Protein AF-T1BF59-F1 (afdb_monomer_lite)

Structure (mmCIF, N/CA/C/O backbone):
data_AF-T1BF59-F1
#
_entry.id   AF-T1BF59-F1
#
loop_
_atom_site.group_PDB
_atom_site.id
_atom_site.type_symbol
_atom_site.label_atom_id
_atom_site.label_alt_id
_atom_site.label_comp_id
_atom_site.label_asym_id
_atom_site.label_entity_id
_atom_site.label_seq_id
_atom_site.pdbx_PDB_ins_code
_atom_site.Cartn_x
_atom_site.Cartn_y
_atom_site.Cartn_z
_atom_site.occupancy
_atom_site.B_iso_or_equiv
_atom_site.auth_seq_id
_atom_site.auth_comp_id
_atom_site.auth_asym_id
_atom_site.auth_atom_id
_atom_site.pdbx_PDB_model_num
ATOM 1 N N . ALA A 1 1 ? -4.505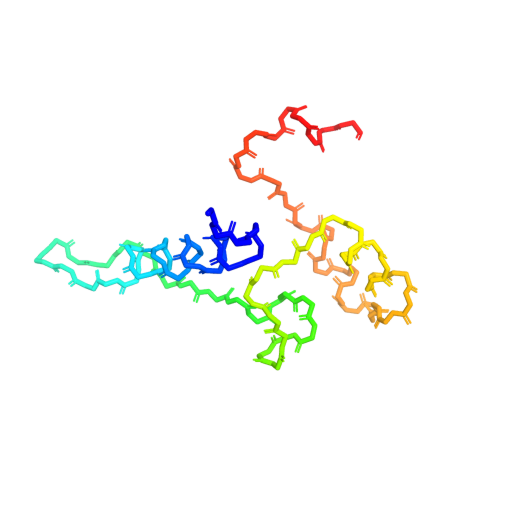 22.650 -9.107 1.00 83.50 1 ALA A N 1
ATOM 2 C CA . ALA A 1 1 ? -4.770 21.209 -8.911 1.00 83.50 1 ALA A CA 1
ATOM 3 C C . ALA A 1 1 ? -3.580 20.604 -8.172 1.00 83.50 1 ALA A C 1
ATOM 5 O O . ALA A 1 1 ? -2.483 21.113 -8.371 1.00 83.50 1 ALA A O 1
ATOM 6 N N . ILE A 1 2 ? -3.785 19.608 -7.305 1.00 95.25 2 ILE A N 1
ATOM 7 C CA . ILE A 1 2 ? -2.682 18.906 -6.618 1.00 95.25 2 ILE A CA 1
ATOM 8 C C . ILE A 1 2 ? -2.178 17.735 -7.469 1.00 95.25 2 ILE A C 1
ATOM 10 O O . ILE A 1 2 ? -2.909 17.253 -8.335 1.00 95.25 2 ILE A O 1
ATOM 14 N N . ALA A 1 3 ? -0.944 17.289 -7.235 1.00 96.94 3 ALA A N 1
ATOM 15 C CA . ALA A 1 3 ? -0.385 16.134 -7.933 1.00 96.94 3 ALA A CA 1
ATOM 16 C C . ALA A 1 3 ? -1.077 14.829 -7.495 1.00 96.94 3 ALA A C 1
ATOM 18 O O . ALA A 1 3 ? -1.498 14.697 -6.345 1.00 96.94 3 ALA A O 1
ATOM 19 N N . ASN A 1 4 ? -1.160 13.842 -8.396 1.00 96.38 4 ASN A N 1
ATOM 20 C CA . ASN A 1 4 ? -1.793 12.549 -8.100 1.00 96.38 4 ASN A CA 1
ATOM 21 C C . ASN A 1 4 ? -1.124 11.830 -6.923 1.00 96.38 4 ASN A C 1
ATOM 23 O O . ASN A 1 4 ? -1.813 11.305 -6.055 1.00 96.38 4 ASN A O 1
ATOM 27 N N . GLU A 1 5 ? 0.208 11.830 -6.875 1.00 95.50 5 GLU A N 1
ATOM 28 C CA . GLU A 1 5 ? 0.966 11.234 -5.772 1.00 95.50 5 GLU A CA 1
ATOM 29 C C . GLU A 1 5 ? 0.571 11.853 -4.425 1.00 95.50 5 GLU A C 1
ATOM 31 O O . GLU A 1 5 ? 0.202 11.141 -3.493 1.00 95.50 5 GLU A O 1
ATOM 36 N N . GLU A 1 6 ? 0.546 13.185 -4.351 1.00 96.94 6 GLU A N 1
ATOM 37 C CA . GLU A 1 6 ? 0.139 13.908 -3.147 1.00 96.94 6 GLU A CA 1
ATOM 38 C C . GLU A 1 6 ? -1.308 13.587 -2.748 1.00 96.94 6 GLU A C 1
ATOM 40 O O . GLU A 1 6 ? -1.593 13.347 -1.571 1.00 96.94 6 GLU A O 1
ATOM 45 N N . PHE A 1 7 ? -2.224 13.545 -3.719 1.00 98.31 7 PHE A N 1
ATOM 46 C CA . PHE A 1 7 ? -3.615 13.169 -3.480 1.00 98.31 7 PHE A CA 1
ATOM 47 C C . PHE A 1 7 ? -3.720 11.765 -2.870 1.00 98.31 7 PHE A C 1
ATOM 49 O O . PHE A 1 7 ? -4.370 11.590 -1.835 1.00 98.31 7 PHE A O 1
ATOM 56 N N . PHE A 1 8 ? -3.063 10.769 -3.469 1.00 98.12 8 PHE A N 1
ATOM 57 C CA . PHE A 1 8 ? -3.167 9.383 -3.018 1.00 98.12 8 PHE A CA 1
ATOM 58 C C . PHE A 1 8 ? -2.440 9.124 -1.696 1.00 98.12 8 PHE A C 1
ATOM 60 O O . PHE A 1 8 ? -2.939 8.338 -0.892 1.00 98.12 8 PHE A O 1
ATOM 67 N N . ILE A 1 9 ? -1.335 9.820 -1.409 1.00 97.81 9 ILE A N 1
ATOM 68 C CA . ILE A 1 9 ? -0.691 9.765 -0.088 1.00 97.81 9 ILE A CA 1
ATOM 69 C C . ILE A 1 9 ? -1.661 10.251 0.993 1.00 97.81 9 ILE A C 1
ATOM 71 O O . ILE A 1 9 ? -1.869 9.552 1.987 1.00 97.81 9 ILE A O 1
ATOM 75 N N . ARG A 1 10 ? -2.304 11.409 0.787 1.00 98.19 10 ARG A N 1
ATOM 7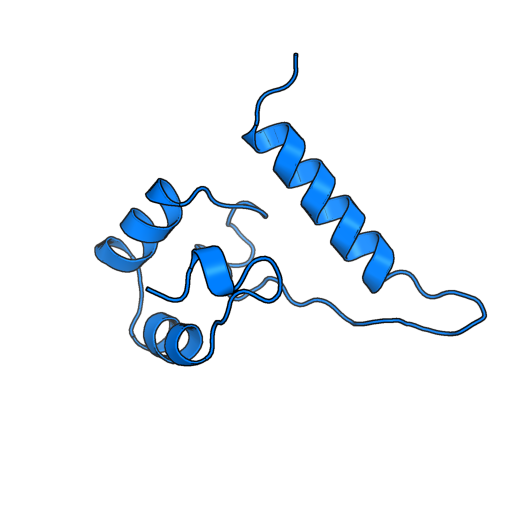6 C CA . ARG A 1 10 ? -3.287 11.952 1.740 1.00 98.19 10 ARG A CA 1
ATOM 77 C C . ARG A 1 10 ? -4.484 11.014 1.909 1.00 98.19 10 ARG A C 1
ATOM 79 O O . ARG A 1 10 ? -4.942 10.803 3.031 1.00 98.19 10 ARG A O 1
ATOM 86 N N . LEU A 1 11 ? -4.967 10.424 0.814 1.00 98.12 11 LEU A N 1
ATOM 87 C CA . LEU A 1 11 ? -6.057 9.449 0.844 1.00 98.12 11 LEU A CA 1
ATOM 88 C C . LEU A 1 11 ? -5.680 8.197 1.651 1.00 98.12 11 LEU A C 1
ATOM 90 O O . LEU A 1 11 ? -6.444 7.781 2.520 1.00 98.12 11 LEU A O 1
ATOM 94 N N . GLY A 1 12 ? -4.498 7.625 1.405 1.00 97.75 12 GLY A N 1
ATOM 95 C CA . GLY A 1 12 ? -4.001 6.449 2.122 1.00 97.75 12 GLY A CA 1
ATOM 96 C C . GLY A 1 12 ? -3.838 6.704 3.621 1.00 97.75 12 GLY A C 1
ATOM 97 O O . GLY A 1 12 ? -4.290 5.902 4.435 1.00 97.75 12 GLY A O 1
ATOM 98 N N . GLN A 1 13 ? -3.275 7.855 3.998 1.00 98.25 13 GLN A N 1
ATOM 99 C CA . GLN A 1 13 ? -3.162 8.273 5.401 1.00 98.25 13 GLN A CA 1
ATOM 100 C C . GLN A 1 13 ? -4.537 8.417 6.067 1.00 98.25 13 GLN A C 1
ATOM 102 O O . GLN A 1 13 ? -4.730 7.968 7.198 1.00 98.25 13 GLN A O 1
ATOM 107 N N . GLY A 1 14 ? -5.504 9.014 5.363 1.00 98.38 14 GLY A N 1
ATOM 108 C CA . GLY A 1 14 ? -6.882 9.142 5.836 1.00 98.38 14 GLY A CA 1
ATOM 109 C C . GLY A 1 14 ? -7.558 7.788 6.052 1.00 98.38 14 GLY A C 1
ATOM 110 O O . GLY A 1 14 ? -8.202 7.589 7.081 1.00 98.38 14 GLY A O 1
ATOM 111 N N . LEU A 1 15 ? -7.366 6.845 5.126 1.00 97.56 15 LEU A N 1
ATOM 112 C CA . LEU A 1 15 ? -7.907 5.489 5.230 1.00 97.56 15 LEU A CA 1
ATOM 113 C C . LEU A 1 15 ? -7.310 4.722 6.415 1.00 97.56 15 LEU A C 1
ATOM 115 O O . LEU A 1 15 ? -8.060 4.138 7.193 1.00 97.56 15 LEU A O 1
ATOM 119 N N . ILE A 1 16 ? -5.986 4.760 6.588 1.00 97.94 16 ILE A N 1
ATOM 120 C CA . ILE A 1 16 ? -5.314 4.129 7.735 1.00 97.94 16 ILE A CA 1
ATOM 121 C C . ILE A 1 16 ? -5.864 4.705 9.033 1.00 97.94 16 ILE A C 1
ATOM 123 O O . ILE A 1 16 ? -6.326 3.958 9.889 1.00 97.94 16 ILE A O 1
ATOM 127 N N . LYS A 1 17 ? -5.920 6.036 9.145 1.00 97.94 17 LYS A N 1
ATOM 128 C CA . LYS A 1 17 ? -6.474 6.696 10.328 1.00 97.94 17 LYS A CA 1
ATOM 129 C C . LYS A 1 17 ? -7.912 6.256 10.604 1.00 97.94 17 LYS A C 1
ATOM 131 O O . LYS A 1 17 ? -8.244 6.005 11.758 1.00 97.94 17 LYS A O 1
ATOM 136 N N . LEU A 1 18 ? -8.758 6.158 9.581 1.00 97.50 18 LEU A N 1
ATOM 137 C CA . LEU A 1 18 ? -10.152 5.738 9.739 1.00 97.50 18 LEU A CA 1
ATOM 138 C C . LEU A 1 18 ? -10.269 4.311 10.295 1.00 97.50 18 LEU A C 1
ATOM 140 O O . LEU A 1 18 ? -11.132 4.053 11.129 1.00 97.50 18 LEU A O 1
ATOM 144 N N . LEU A 1 19 ? -9.401 3.402 9.852 1.00 97.06 19 LEU A N 1
ATOM 145 C CA . LEU A 1 19 ? -9.395 2.006 10.294 1.00 97.06 19 LEU A CA 1
ATOM 146 C C . LEU A 1 19 ? -8.768 1.834 11.686 1.00 97.06 19 LEU A C 1
ATOM 148 O O . LEU A 1 19 ? -9.261 1.039 12.490 1.00 97.06 19 LEU A O 1
ATOM 152 N N . GLU A 1 20 ? -7.708 2.590 11.973 1.00 97.31 20 GLU A N 1
ATOM 153 C CA . GLU A 1 20 ? -6.879 2.415 13.167 1.00 97.31 20 GLU A CA 1
ATOM 154 C C . GLU A 1 20 ? -7.278 3.282 14.365 1.00 97.31 20 GLU A C 1
ATOM 156 O O . GLU A 1 20 ? -6.797 3.047 15.472 1.00 97.31 20 GLU A O 1
ATOM 161 N N . THR A 1 21 ? -8.121 4.302 14.183 1.00 97.25 21 THR A N 1
ATOM 162 C CA . THR A 1 21 ? -8.518 5.184 15.292 1.00 97.25 21 THR A CA 1
ATOM 163 C C . THR A 1 21 ? -9.504 4.456 16.210 1.00 97.25 21 THR A C 1
ATOM 165 O O . THR A 1 21 ? -10.605 4.125 15.762 1.00 97.25 21 THR A O 1
ATOM 168 N N . PRO A 1 22 ? -9.178 4.240 17.500 1.00 97.12 22 PRO A N 1
ATOM 169 C CA . PRO A 1 22 ? -10.132 3.684 18.448 1.00 97.12 22 PRO A CA 1
ATOM 170 C C . PRO A 1 22 ? -11.298 4.648 18.662 1.00 97.12 22 PRO A C 1
ATOM 172 O O . PRO A 1 22 ? -11.111 5.849 18.867 1.00 97.12 22 PRO A O 1
ATOM 175 N N . THR A 1 23 ? -12.507 4.107 18.651 1.00 97.00 23 THR A N 1
ATOM 176 C CA . THR A 1 23 ? -13.741 4.829 18.964 1.00 97.00 23 THR A CA 1
ATOM 177 C C . THR A 1 23 ? -14.377 4.251 20.227 1.00 97.00 23 THR A C 1
ATOM 179 O O . THR A 1 23 ? -13.874 3.285 20.804 1.00 97.00 23 THR A O 1
ATOM 182 N N . ARG A 1 24 ? -15.518 4.807 20.655 1.00 97.81 24 ARG A N 1
ATOM 183 C CA . ARG A 1 24 ? -16.327 4.215 21.737 1.00 97.81 24 ARG A CA 1
ATOM 184 C C . ARG A 1 24 ? -16.764 2.775 21.433 1.00 97.81 24 ARG A C 1
ATOM 186 O O . ARG A 1 24 ? -17.000 2.011 22.359 1.00 97.81 24 ARG A O 1
ATOM 193 N N . ASP A 1 25 ? -16.849 2.432 20.147 1.00 96.88 25 ASP A N 1
ATOM 194 C CA . ASP A 1 25 ? -17.270 1.124 19.648 1.00 96.88 25 ASP A CA 1
ATOM 195 C C . ASP A 1 25 ? -16.066 0.178 19.441 1.00 96.88 25 ASP A C 1
ATOM 197 O O . ASP A 1 25 ? -16.217 -0.948 18.973 1.00 96.88 25 ASP A O 1
ATOM 201 N N . GLY A 1 26 ? -14.856 0.616 19.814 1.00 95.12 26 GLY A N 1
ATOM 202 C CA . GLY A 1 26 ? -13.615 -0.138 19.673 1.00 95.12 26 GLY A CA 1
ATOM 203 C C . GLY A 1 26 ? -12.812 0.241 18.428 1.00 95.12 26 GLY A C 1
ATOM 204 O O . GLY A 1 26 ? -12.901 1.361 17.918 1.00 95.12 26 GLY A O 1
ATOM 205 N N . LEU A 1 27 ? -11.971 -0.692 17.982 1.00 95.38 27 LEU A N 1
ATOM 206 C CA . LEU A 1 27 ? -11.063 -0.546 16.845 1.00 95.38 27 LEU A CA 1
ATOM 207 C C . LEU A 1 27 ? -11.598 -1.327 15.643 1.00 95.38 27 LEU A C 1
ATOM 209 O O . LEU A 1 27 ? -12.014 -2.471 15.809 1.00 95.38 27 LEU A O 1
ATOM 213 N N . THR A 1 28 ? -11.509 -0.756 14.438 1.00 96.75 28 THR A N 1
ATOM 214 C CA . THR A 1 28 ? -11.863 -1.497 13.218 1.00 96.75 28 THR A CA 1
ATOM 215 C C . THR A 1 28 ? -10.770 -2.509 12.888 1.00 96.75 28 THR A C 1
ATOM 217 O O . THR A 1 28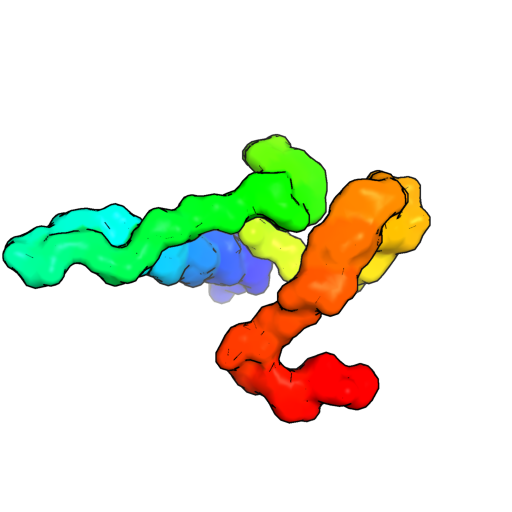 ? -10.995 -3.715 12.961 1.00 96.75 28 THR A O 1
ATOM 220 N N . LEU A 1 29 ? -9.569 -2.031 12.545 1.00 96.94 29 LEU A N 1
ATOM 221 C CA . LEU A 1 29 ? -8.425 -2.868 12.188 1.00 96.94 29 LEU A CA 1
ATOM 222 C C . LEU A 1 29 ? -7.122 -2.173 12.582 1.00 96.94 29 LEU A C 1
ATOM 224 O O . LEU A 1 29 ? -7.012 -0.956 12.492 1.00 96.94 29 LEU A O 1
ATOM 228 N N . ARG A 1 30 ? -6.109 -2.961 12.951 1.00 97.38 30 ARG A N 1
ATOM 229 C CA . ARG A 1 30 ? -4.714 -2.501 12.919 1.00 97.38 30 ARG A CA 1
ATOM 230 C C . ARG A 1 30 ? -4.197 -2.714 11.505 1.00 97.38 30 ARG A C 1
ATOM 232 O O . ARG A 1 30 ? -4.369 -3.805 10.960 1.00 97.38 30 ARG A O 1
ATOM 239 N N . VAL A 1 31 ? -3.589 -1.697 10.919 1.00 97.00 31 VAL A N 1
ATOM 240 C CA . VAL A 1 31 ? -3.125 -1.703 9.537 1.00 97.00 31 VAL A CA 1
ATOM 241 C C . VAL A 1 31 ? -1.603 -1.763 9.528 1.00 97.00 31 VAL A C 1
ATOM 243 O O . VAL A 1 31 ? -0.916 -0.945 10.127 1.00 97.00 31 VAL A O 1
ATOM 246 N N . ASP A 1 32 ? -1.059 -2.751 8.827 1.00 97.00 32 ASP A N 1
ATOM 247 C CA . ASP A 1 32 ? 0.382 -2.923 8.686 1.00 97.00 32 ASP A CA 1
ATOM 248 C C . ASP A 1 32 ? 0.793 -2.722 7.229 1.00 97.00 32 ASP A C 1
ATOM 250 O O . ASP A 1 32 ? 0.434 -3.504 6.349 1.00 97.00 32 ASP A O 1
ATOM 254 N N . MET A 1 33 ? 1.557 -1.659 6.981 1.00 97.00 33 MET A N 1
ATOM 255 C CA . MET A 1 33 ? 1.988 -1.259 5.641 1.00 97.00 33 MET A CA 1
ATOM 256 C C . MET A 1 33 ? 3.418 -1.711 5.314 1.00 97.00 33 MET A C 1
ATOM 258 O O . MET A 1 33 ? 3.980 -1.270 4.310 1.00 97.00 33 MET A O 1
ATOM 262 N N . ARG A 1 34 ? 4.050 -2.557 6.139 1.00 96.75 34 ARG A N 1
ATOM 263 C CA . ARG A 1 34 ? 5.480 -2.908 6.004 1.00 96.75 34 ARG A CA 1
ATOM 264 C C . ARG A 1 34 ? 5.812 -3.793 4.802 1.00 96.75 34 ARG A C 1
ATOM 266 O O . ARG A 1 34 ? 6.977 -3.888 4.438 1.00 96.75 34 ARG A O 1
ATOM 273 N N . LEU A 1 35 ? 4.810 -4.404 4.169 1.00 96.38 35 LEU A N 1
ATOM 274 C CA . LEU A 1 35 ? 4.979 -5.201 2.944 1.00 96.38 35 LEU A CA 1
ATOM 275 C C . LEU A 1 35 ? 5.009 -4.363 1.651 1.00 96.38 35 LEU A C 1
ATOM 277 O O . LEU A 1 35 ? 5.191 -4.922 0.570 1.00 96.38 35 LEU A O 1
ATOM 281 N N . ARG A 1 36 ? 4.816 -3.038 1.729 1.00 96.69 36 ARG A N 1
ATOM 282 C CA . ARG A 1 36 ? 4.914 -2.153 0.557 1.00 96.69 36 ARG A CA 1
ATOM 283 C C . ARG A 1 36 ? 6.363 -2.062 0.043 1.00 96.69 36 ARG A C 1
ATOM 285 O O . ARG A 1 36 ? 7.286 -2.291 0.829 1.00 96.69 36 ARG A O 1
ATOM 292 N N . PRO A 1 37 ? 6.585 -1.689 -1.232 1.00 97.00 37 PRO A N 1
ATOM 293 C CA . PRO A 1 37 ? 7.924 -1.452 -1.770 1.00 97.00 37 PRO A CA 1
ATOM 294 C C . PRO A 1 37 ? 8.794 -0.583 -0.858 1.00 97.00 37 PRO A C 1
ATOM 296 O O . PRO A 1 37 ? 8.336 0.444 -0.361 1.00 97.00 37 PRO A O 1
ATOM 299 N N . PHE A 1 38 ? 10.041 -1.006 -0.634 1.00 96.06 38 PHE A N 1
ATOM 300 C CA . PHE A 1 38 ? 11.003 -0.369 0.280 1.00 96.06 38 PHE A CA 1
ATOM 301 C C . PHE A 1 38 ? 10.579 -0.308 1.764 1.00 96.06 38 PHE A C 1
ATOM 303 O O . PHE A 1 38 ? 11.249 0.342 2.571 1.00 96.06 38 PHE A O 1
ATOM 310 N N . GLY A 1 39 ? 9.510 -1.008 2.157 1.00 95.56 39 GLY A N 1
ATOM 311 C CA . GLY A 1 39 ? 9.046 -1.100 3.541 1.00 95.56 39 GLY A CA 1
ATOM 312 C C . GLY A 1 39 ? 8.798 0.271 4.172 1.00 95.56 39 GLY A C 1
ATOM 313 O O . GLY A 1 39 ? 8.219 1.158 3.549 1.00 95.56 39 GLY A O 1
ATOM 314 N N . ASP A 1 40 ? 9.256 0.460 5.412 1.00 95.31 40 ASP A N 1
ATOM 315 C CA . ASP A 1 40 ? 9.043 1.700 6.171 1.00 95.31 40 ASP A CA 1
ATOM 316 C C . ASP A 1 40 ? 9.723 2.935 5.570 1.00 95.31 40 ASP A C 1
ATOM 318 O O . ASP A 1 40 ? 9.245 4.050 5.774 1.00 95.31 40 ASP A O 1
ATOM 322 N N . SER A 1 41 ? 10.789 2.743 4.791 1.00 94.50 41 SER A N 1
ATOM 323 C CA . SER A 1 41 ? 11.487 3.824 4.088 1.00 94.50 41 SER A CA 1
ATOM 324 C C . SER A 1 41 ? 10.832 4.198 2.755 1.00 94.50 41 SER A C 1
ATOM 326 O O . SER A 1 41 ? 11.202 5.209 2.163 1.00 94.50 41 SER A O 1
ATOM 328 N N . GLY A 1 42 ? 9.880 3.393 2.275 1.00 94.50 42 GLY A N 1
ATOM 329 C CA . GLY A 1 42 ? 9.171 3.620 1.022 1.00 94.50 42 GLY A CA 1
ATOM 330 C C . GLY A 1 42 ? 7.969 4.556 1.149 1.00 94.50 42 GLY A C 1
ATOM 331 O O . GLY A 1 42 ? 7.389 4.687 2.240 1.00 94.50 42 GLY A O 1
ATOM 332 N N . PRO A 1 43 ? 7.539 5.166 0.026 1.00 95.81 43 PRO A N 1
ATOM 333 C CA . PRO A 1 43 ? 6.319 5.959 -0.007 1.00 95.81 43 PRO A CA 1
ATOM 334 C C . PRO A 1 43 ? 5.115 5.101 0.396 1.00 95.81 43 PRO A C 1
ATOM 336 O O . PRO A 1 43 ? 5.098 3.883 0.215 1.00 95.81 43 PRO A O 1
ATOM 339 N N . LEU A 1 44 ? 4.088 5.737 0.964 1.00 97.69 44 LEU A N 1
ATOM 340 C CA . LEU A 1 44 ? 2.891 5.022 1.414 1.00 97.69 44 LEU A CA 1
ATOM 341 C C . LEU A 1 44 ? 2.105 4.406 0.247 1.00 97.69 44 LEU A C 1
ATOM 343 O O . LEU A 1 44 ? 1.495 3.349 0.397 1.00 97.69 44 LEU A O 1
ATOM 347 N N . VAL A 1 45 ? 2.114 5.084 -0.900 1.00 97.38 45 VAL A N 1
ATOM 348 C CA . VAL A 1 45 ? 1.434 4.671 -2.126 1.00 97.38 45 VAL A CA 1
ATOM 349 C C . VAL A 1 45 ? 2.463 4.598 -3.243 1.00 97.38 45 VAL A C 1
ATOM 351 O O . VAL A 1 45 ? 3.377 5.416 -3.296 1.00 97.38 45 VAL A O 1
ATOM 354 N N . THR A 1 46 ? 2.299 3.631 -4.139 1.00 96.00 46 THR A N 1
ATOM 355 C CA . THR A 1 46 ? 3.141 3.472 -5.323 1.00 96.00 46 THR A CA 1
ATOM 356 C C . THR A 1 46 ? 2.268 3.444 -6.575 1.00 96.00 46 THR A C 1
ATOM 358 O O . THR A 1 46 ? 1.115 3.007 -6.522 1.00 96.00 46 THR A O 1
ATOM 361 N N . SER A 1 47 ? 2.791 3.932 -7.698 1.00 96.25 47 SER A N 1
ATOM 362 C CA . SER A 1 47 ? 2.116 3.800 -8.992 1.00 96.25 47 SER A CA 1
ATOM 363 C C . SER A 1 47 ? 2.276 2.378 -9.535 1.00 96.25 47 SER A C 1
ATOM 365 O O . SER A 1 47 ? 3.163 1.642 -9.108 1.00 96.25 47 SER A O 1
ATOM 367 N N . PHE A 1 48 ? 1.450 1.988 -10.510 1.00 94.81 48 PHE A N 1
ATOM 368 C CA . PHE A 1 48 ? 1.591 0.673 -11.144 1.00 94.81 48 PHE A CA 1
ATOM 369 C C . PHE A 1 48 ? 2.957 0.489 -11.812 1.00 94.81 48 PHE A C 1
ATOM 371 O O . PHE A 1 48 ? 3.606 -0.519 -11.561 1.00 94.81 48 PHE A O 1
ATOM 378 N N . ALA A 1 49 ? 3.424 1.488 -12.568 1.00 96.50 49 ALA A N 1
ATOM 379 C CA . ALA A 1 49 ? 4.741 1.442 -13.202 1.00 96.50 49 ALA A CA 1
ATOM 380 C C . ALA A 1 49 ? 5.869 1.277 -12.167 1.00 96.50 49 ALA A C 1
ATOM 382 O O . ALA A 1 49 ? 6.723 0.412 -12.311 1.00 96.50 49 ALA A O 1
ATOM 383 N N . ALA A 1 50 ? 5.825 2.036 -11.064 1.00 96.44 50 ALA A N 1
ATOM 384 C CA . ALA A 1 50 ? 6.836 1.927 -10.012 1.00 96.44 50 ALA A CA 1
ATOM 385 C C . ALA A 1 50 ? 6.783 0.581 -9.265 1.00 96.44 50 ALA A C 1
ATOM 387 O O . ALA A 1 50 ? 7.818 0.079 -8.830 1.00 96.44 50 ALA A O 1
ATOM 388 N N . LEU A 1 51 ? 5.593 -0.010 -9.094 1.00 95.44 51 LEU A N 1
ATOM 389 C CA . LEU A 1 51 ? 5.447 -1.345 -8.509 1.00 95.44 51 LEU A CA 1
ATOM 390 C C . LEU A 1 51 ? 6.050 -2.428 -9.410 1.00 95.44 51 LEU A C 1
ATOM 392 O O . LEU A 1 51 ? 6.749 -3.308 -8.909 1.00 95.44 51 LEU A O 1
ATOM 396 N N . GLU A 1 52 ? 5.782 -2.359 -10.714 1.00 94.94 52 GLU A N 1
ATOM 397 C CA . GLU A 1 52 ? 6.321 -3.285 -11.711 1.00 94.94 52 GLU A CA 1
ATOM 398 C C . GLU A 1 52 ? 7.854 -3.227 -11.737 1.00 94.94 52 GLU A C 1
ATOM 400 O O . GLU A 1 52 ? 8.513 -4.253 -11.542 1.00 94.94 52 GLU A O 1
ATOM 405 N N . ASP A 1 53 ? 8.412 -2.016 -11.830 1.00 97.62 53 ASP A N 1
ATOM 406 C CA . ASP A 1 53 ? 9.857 -1.784 -11.776 1.00 97.62 53 ASP A CA 1
ATOM 407 C C . ASP A 1 53 ? 10.463 -2.313 -10.468 1.00 97.62 53 ASP A C 1
ATOM 409 O O . ASP A 1 53 ? 11.497 -2.984 -10.478 1.00 97.62 53 ASP A O 1
ATOM 413 N N . TYR A 1 54 ? 9.810 -2.070 -9.325 1.00 97.38 54 TYR A N 1
ATOM 414 C CA . TYR A 1 54 ? 10.292 -2.547 -8.030 1.00 97.38 54 TYR A CA 1
ATOM 415 C C . TYR A 1 54 ? 10.362 -4.075 -7.962 1.00 97.38 54 TYR A C 1
ATOM 417 O O . TYR A 1 54 ? 11.384 -4.628 -7.552 1.00 97.38 54 TYR A O 1
ATOM 425 N N . LEU A 1 55 ? 9.297 -4.776 -8.355 1.00 94.50 55 LEU A N 1
ATOM 426 C CA . LEU A 1 55 ? 9.251 -6.239 -8.277 1.00 94.50 55 LEU A CA 1
ATOM 427 C C . LEU A 1 55 ? 10.260 -6.901 -9.224 1.00 94.50 55 LEU A C 1
ATOM 429 O O . LEU A 1 55 ? 10.849 -7.931 -8.867 1.00 94.50 55 LEU A O 1
ATOM 433 N N . ALA A 1 56 ? 10.482 -6.300 -10.395 1.00 96.12 56 ALA A N 1
ATOM 434 C CA . ALA A 1 56 ? 11.454 -6.769 -11.373 1.00 96.12 56 ALA A CA 1
ATOM 435 C C . ALA A 1 56 ? 12.902 -6.521 -10.921 1.00 96.12 56 ALA A C 1
ATOM 437 O O . ALA A 1 56 ? 13.715 -7.445 -10.939 1.00 96.12 56 ALA A O 1
ATOM 438 N N . LEU A 1 57 ? 13.225 -5.295 -10.494 1.00 97.69 57 LEU A N 1
ATOM 439 C CA . LEU A 1 57 ? 14.606 -4.862 -10.247 1.00 97.69 57 LEU A CA 1
ATOM 440 C C . LEU A 1 57 ? 15.086 -5.098 -8.809 1.00 97.69 57 LEU A C 1
ATOM 442 O O . LEU A 1 57 ? 16.276 -5.314 -8.584 1.00 97.69 57 LEU A O 1
ATOM 446 N N . HIS A 1 58 ? 14.183 -5.041 -7.830 1.00 96.44 58 HIS A N 1
ATOM 447 C CA . HIS A 1 58 ? 14.529 -5.032 -6.403 1.00 96.44 58 HIS A CA 1
ATOM 448 C C . HIS A 1 58 ? 13.829 -6.115 -5.582 1.00 96.44 58 HIS A C 1
ATOM 450 O O . HIS A 1 58 ? 14.265 -6.401 -4.465 1.00 96.44 58 HIS A O 1
ATOM 456 N N . GLY A 1 59 ? 12.769 -6.729 -6.114 1.00 95.38 59 GLY A N 1
ATOM 457 C CA . GLY A 1 59 ? 11.994 -7.742 -5.410 1.00 95.38 59 GLY A CA 1
ATOM 458 C C . GLY A 1 59 ? 12.876 -8.891 -4.921 1.00 95.38 59 GLY A C 1
ATOM 459 O O . GLY A 1 59 ? 13.610 -9.510 -5.696 1.00 95.38 59 GLY A O 1
ATOM 460 N N . ARG A 1 60 ? 12.802 -9.196 -3.626 1.00 96.06 60 ARG A N 1
ATOM 461 C CA . ARG A 1 60 ? 13.431 -10.387 -3.042 1.00 96.06 60 ARG A CA 1
ATOM 462 C C . ARG A 1 60 ? 12.466 -11.565 -3.064 1.00 96.06 60 ARG A C 1
ATOM 464 O O . ARG A 1 60 ? 11.252 -11.383 -3.102 1.00 96.06 60 ARG A O 1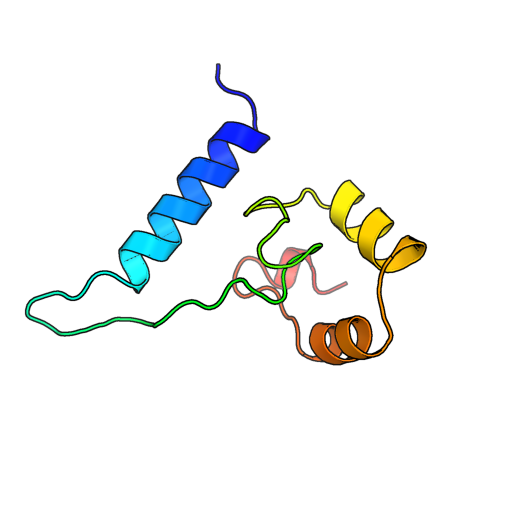
ATOM 471 N N . ASP A 1 61 ? 12.990 -12.781 -2.977 1.00 96.88 61 ASP A N 1
ATOM 472 C CA . ASP A 1 61 ? 12.165 -13.995 -3.075 1.00 96.88 61 ASP A CA 1
ATOM 473 C C . ASP A 1 61 ? 11.084 -14.076 -1.997 1.00 96.88 61 ASP A C 1
ATOM 475 O O . ASP A 1 61 ? 9.957 -14.485 -2.271 1.00 96.88 61 ASP A O 1
ATOM 479 N N . TRP A 1 62 ? 11.389 -13.608 -0.785 1.00 96.50 62 TRP A N 1
ATOM 480 C CA . TRP A 1 62 ? 10.395 -13.547 0.283 1.00 96.50 62 TRP A CA 1
ATOM 481 C C . TRP A 1 62 ? 9.272 -12.543 -0.026 1.00 96.50 62 TRP A C 1
ATOM 483 O O . TRP A 1 62 ? 8.121 -12.793 0.329 1.00 96.50 62 TRP A O 1
ATOM 493 N N . GLU A 1 63 ? 9.576 -11.435 -0.713 1.00 95.94 63 GLU A N 1
ATOM 494 C CA . GLU A 1 63 ? 8.572 -10.453 -1.138 1.00 95.94 63 GLU A CA 1
ATOM 495 C C . GLU A 1 63 ? 7.685 -11.079 -2.207 1.00 95.94 63 GLU A C 1
ATOM 497 O O . GLU A 1 63 ? 6.466 -11.065 -2.068 1.00 95.94 63 GLU A O 1
ATOM 502 N N . ARG A 1 64 ? 8.281 -11.731 -3.214 1.00 93.88 64 ARG A N 1
ATOM 503 C CA . ARG A 1 64 ? 7.534 -12.467 -4.248 1.00 93.88 64 ARG A CA 1
ATOM 504 C C . ARG A 1 64 ? 6.595 -13.501 -3.634 1.00 93.88 64 ARG A C 1
ATOM 506 O O . ARG A 1 64 ? 5.429 -13.558 -4.011 1.00 93.88 64 ARG A O 1
ATOM 513 N N . TYR A 1 65 ? 7.070 -14.262 -2.648 1.00 96.75 65 TYR A N 1
ATOM 514 C CA . TYR A 1 65 ? 6.238 -15.214 -1.914 1.00 96.75 65 TYR A CA 1
ATOM 515 C C . TYR A 1 65 ? 5.068 -14.530 -1.191 1.00 96.75 65 TYR A C 1
ATOM 517 O O . TYR A 1 65 ? 3.937 -15.011 -1.264 1.00 96.75 65 TYR A O 1
ATOM 525 N N . ALA A 1 66 ? 5.299 -13.387 -0.537 1.00 96.25 66 ALA A N 1
ATOM 526 C CA . ALA A 1 66 ? 4.223 -12.610 0.077 1.00 96.25 66 ALA A CA 1
ATOM 527 C C . ALA A 1 66 ? 3.198 -12.121 -0.966 1.00 96.25 66 ALA A C 1
ATOM 529 O O . ALA A 1 66 ? 1.991 -12.211 -0.729 1.00 96.25 66 ALA A O 1
ATOM 530 N N . TYR A 1 67 ? 3.657 -11.683 -2.144 1.00 92.62 67 TYR A N 1
ATOM 531 C CA . TYR A 1 67 ? 2.793 -11.219 -3.235 1.00 92.62 67 TYR A CA 1
ATOM 532 C C . TYR A 1 67 ? 1.907 -12.317 -3.836 1.00 92.62 67 TYR A C 1
ATOM 534 O O . TYR A 1 67 ? 0.819 -11.999 -4.303 1.00 92.62 67 TYR A O 1
ATOM 542 N N . VAL A 1 68 ? 2.261 -13.604 -3.728 1.00 94.12 68 VAL A N 1
ATOM 543 C CA . VAL A 1 68 ? 1.357 -14.714 -4.116 1.00 94.12 68 VAL A CA 1
ATOM 544 C C . VAL A 1 68 ? 0.035 -14.676 -3.333 1.00 94.12 68 VAL A C 1
ATOM 546 O O . VAL A 1 68 ? -0.992 -15.167 -3.798 1.00 94.12 68 VAL A O 1
ATOM 549 N N . LYS A 1 69 ? 0.034 -14.097 -2.126 1.00 95.38 69 LYS A N 1
ATOM 550 C CA . LYS A 1 69 ? -1.169 -13.935 -1.295 1.00 95.38 69 LYS A CA 1
ATOM 551 C C . LYS A 1 69 ? -1.857 -12.584 -1.491 1.00 95.38 69 LYS A C 1
ATOM 553 O O . LYS A 1 69 ? -2.947 -12.395 -0.945 1.00 95.38 69 LYS A O 1
ATOM 558 N N . ALA A 1 70 ? -1.238 -11.656 -2.219 1.00 93.88 70 ALA A N 1
ATOM 559 C CA . ALA A 1 70 ? -1.809 -10.345 -2.471 1.00 93.88 70 ALA A CA 1
ATOM 560 C C . ALA A 1 70 ? -3.017 -10.468 -3.408 1.00 93.88 70 ALA A C 1
ATOM 562 O O . ALA A 1 70 ? -3.019 -11.239 -4.363 1.00 93.88 70 ALA A O 1
ATOM 563 N N . ARG A 1 71 ? -4.064 -9.698 -3.115 1.00 93.56 71 ARG A N 1
ATOM 564 C CA . ARG A 1 71 ? -5.260 -9.584 -3.951 1.00 93.56 71 ARG A CA 1
ATOM 565 C C . ARG A 1 71 ? -5.831 -8.183 -3.829 1.00 93.56 71 ARG A C 1
ATOM 567 O O . ARG A 1 71 ? -5.830 -7.615 -2.734 1.00 93.56 71 ARG A O 1
ATOM 574 N N . ALA A 1 72 ? -6.346 -7.647 -4.929 1.00 93.81 72 ALA A N 1
ATOM 575 C CA . ALA A 1 72 ? -7.106 -6.409 -4.890 1.00 93.81 72 ALA A CA 1
ATOM 576 C C . ALA A 1 72 ? -8.372 -6.620 -4.040 1.00 93.81 72 ALA A C 1
ATOM 578 O O . ALA A 1 72 ? -9.141 -7.552 -4.266 1.00 93.81 72 ALA A O 1
ATOM 579 N N . VAL A 1 73 ? -8.562 -5.779 -3.020 1.00 93.25 73 VAL A N 1
ATOM 580 C CA . VAL A 1 73 ? -9.751 -5.828 -2.146 1.00 93.25 73 VAL A CA 1
ATOM 581 C C . VAL A 1 73 ? -10.919 -5.061 -2.770 1.00 93.25 73 VAL A C 1
ATOM 583 O O . VAL A 1 73 ? -12.078 -5.397 -2.545 1.00 93.25 73 VAL A O 1
ATOM 586 N N . THR A 1 74 ? -10.616 -4.046 -3.577 1.00 92.25 74 THR A N 1
ATOM 587 C CA . THR A 1 74 ? -11.578 -3.240 -4.330 1.00 92.25 74 THR A CA 1
ATOM 588 C C . THR A 1 74 ? -11.298 -3.371 -5.823 1.00 92.25 74 THR A C 1
ATOM 590 O O . THR A 1 74 ? -10.149 -3.561 -6.216 1.00 92.25 74 THR A O 1
ATOM 593 N N . ALA A 1 75 ? -12.348 -3.278 -6.649 1.00 91.00 75 ALA A N 1
ATOM 594 C CA . ALA A 1 75 ? -12.255 -3.393 -8.110 1.00 91.00 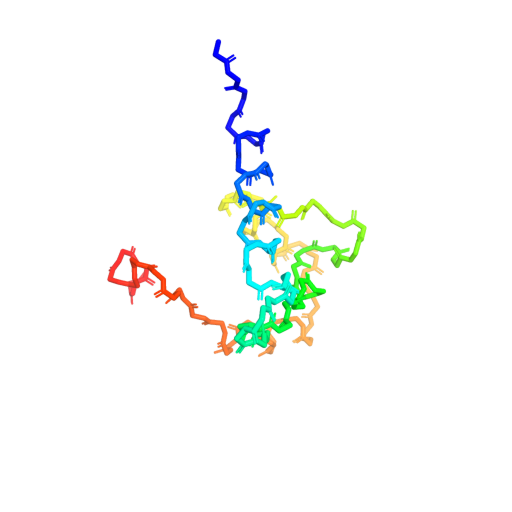75 ALA A CA 1
ATOM 595 C C . ALA A 1 75 ? -11.456 -4.627 -8.577 1.00 91.00 75 ALA A C 1
ATOM 597 O O . ALA A 1 75 ? -10.642 -4.535 -9.490 1.00 91.00 75 ALA A O 1
ATOM 598 N N . ALA A 1 76 ? -11.632 -5.772 -7.908 1.00 89.00 76 ALA A N 1
ATOM 599 C CA . ALA A 1 76 ? -10.858 -6.979 -8.193 1.00 89.00 76 ALA A CA 1
ATOM 600 C C . ALA A 1 76 ? -11.045 -7.469 -9.636 1.00 89.00 76 ALA A C 1
ATOM 602 O O . ALA A 1 76 ? -10.095 -7.942 -10.244 1.00 89.00 76 ALA A O 1
ATOM 603 N N . ASP A 1 77 ? -12.239 -7.280 -10.193 1.00 91.50 77 ASP A N 1
ATOM 604 C CA . ASP A 1 77 ? -12.591 -7.536 -11.591 1.00 91.50 77 ASP A CA 1
ATOM 605 C C . ASP A 1 77 ? -11.726 -6.750 -12.584 1.00 91.50 77 ASP A C 1
ATOM 607 O O . ASP A 1 77 ? -11.402 -7.256 -13.650 1.00 91.50 77 ASP A O 1
ATOM 611 N N . ARG A 1 78 ? -11.280 -5.544 -12.218 1.00 88.56 78 ARG A N 1
ATOM 612 C CA . ARG A 1 78 ? -10.377 -4.735 -13.048 1.00 88.56 78 ARG A CA 1
ATOM 613 C C . ARG A 1 78 ? -8.965 -5.324 -13.150 1.00 88.56 78 ARG A C 1
ATOM 615 O O . ARG A 1 78 ? -8.222 -4.943 -14.049 1.00 88.56 78 ARG A O 1
ATOM 622 N N . PHE A 1 79 ? -8.582 -6.184 -12.209 1.00 81.00 79 PHE A N 1
ATOM 623 C CA . PHE A 1 79 ? -7.223 -6.715 -12.057 1.00 81.00 79 PHE A CA 1
ATOM 624 C C . PHE A 1 79 ? -7.192 -8.251 -12.039 1.00 81.00 79 PHE A C 1
ATOM 626 O O . PHE A 1 79 ? -6.229 -8.832 -11.545 1.00 81.00 79 PHE A O 1
ATOM 633 N N . ALA A 1 80 ? -8.275 -8.898 -12.476 1.00 73.62 80 ALA A N 1
ATOM 634 C CA . ALA A 1 80 ? -8.422 -10.350 -12.428 1.00 73.62 80 ALA A CA 1
ATOM 635 C C . ALA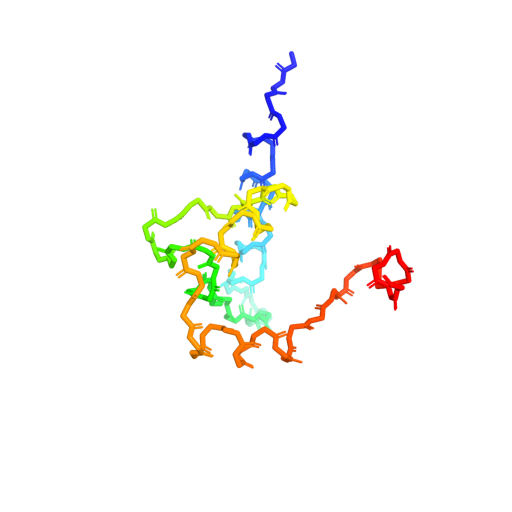 A 1 80 ? -7.765 -11.073 -13.616 1.00 73.62 80 ALA A C 1
ATOM 637 O O . ALA A 1 80 ? -7.567 -12.285 -13.522 1.00 73.62 80 ALA A O 1
ATOM 638 N N . ASP A 1 81 ? -7.439 -10.336 -14.682 1.00 59.66 81 ASP A N 1
ATOM 639 C CA . ASP A 1 81 ? -6.850 -10.838 -15.929 1.00 59.66 81 ASP A CA 1
ATOM 640 C C . ASP A 1 81 ? -5.326 -10.646 -15.974 1.00 59.66 81 ASP A C 1
ATOM 642 O O . ASP A 1 81 ? -4.856 -9.521 -15.672 1.00 59.66 81 ASP A O 1
#

Secondary structure (DSSP, 8-state):
---HHHHHHHHHHHHHHHHHS-BTTB-S-----TTSTTGGGS-SS--HHHHHHHHHHT--HHHHHHHTT---SSSGGGG--

pLDDT: mean 94.91, std 5.45, range [59.66, 98.38]

Sequence (81 aa):
AIANEEFFIRLGQGLIKLLETPTRDGLTLRVDMRLRPFGDSGPLVTSFAALEDYLALHGRDWERYAYVKARAVTAADRFAD

Organism: NCBI:txid410659

InterPro domains:
  IPR005190 Glutamate-ammonia ligase adenylyltransferase, repeated domain [PF03710] (2-76)
  IPR023057 Bifunctional glutamine synthetase adenylyltransferase/adenylyl-removing enzyme [PTHR30621] (2-78)
  IPR043519 Nucleotidyltransferase superfamily [G3DSA:3.30.460.10] (1-81)
  IPR043519 Nucleotidyltransferase superfamily [SSF81301] (2-74)

Radius of gyration: 14.7 Å; chains: 1; bounding box: 32×36×38 Å

Foldseek 3Di:
DDDPLVVVLVVLVVVQCVQAPQDPVGGNDNDAQQLPQVGPVDRSDDDPVRRVCCCVPPNDPVSVVVCVPDADPPPRVVVVD